Protein AF-A0A7C4FLY4-F1 (afdb_monomer_lite)

Structure (mmCIF, N/CA/C/O backbone):
data_AF-A0A7C4FLY4-F1
#
_entry.id   AF-A0A7C4FLY4-F1
#
loop_
_atom_site.group_PDB
_atom_site.id
_atom_site.type_symbol
_atom_site.label_atom_id
_atom_site.label_alt_id
_atom_site.label_comp_id
_atom_site.label_asym_id
_atom_site.label_entity_id
_atom_site.label_seq_id
_atom_site.pdbx_PDB_ins_code
_atom_site.Cartn_x
_atom_site.Cartn_y
_atom_site.Cartn_z
_atom_site.occupancy
_atom_site.B_iso_or_equiv
_atom_site.auth_seq_id
_atom_site.auth_comp_id
_atom_site.auth_asym_id
_atom_site.auth_atom_id
_atom_site.pdbx_PDB_model_num
ATOM 1 N N . MET A 1 1 ? -5.491 6.820 48.098 1.00 53.09 1 MET A N 1
ATOM 2 C CA . MET A 1 1 ? -6.707 6.145 47.594 1.00 53.09 1 MET A CA 1
ATOM 3 C C . MET A 1 1 ? -6.261 4.944 46.756 1.00 53.09 1 MET A C 1
ATOM 5 O O . MET A 1 1 ? -5.871 5.127 45.612 1.00 53.09 1 MET A O 1
ATOM 9 N N . ARG A 1 2 ? -6.154 3.743 47.349 1.00 59.72 2 ARG A N 1
ATOM 10 C CA . ARG A 1 2 ? -5.756 2.526 46.614 1.00 59.72 2 ARG A CA 1
ATOM 11 C C . ARG A 1 2 ? -6.978 2.010 45.859 1.00 59.72 2 ARG A C 1
ATOM 13 O O . ARG A 1 2 ? -7.892 1.475 46.474 1.00 59.72 2 ARG A O 1
ATOM 20 N N . LEU A 1 3 ? -7.008 2.230 44.551 1.00 67.88 3 LEU A N 1
ATOM 21 C CA . LEU A 1 3 ? -8.016 1.642 43.676 1.00 67.88 3 LEU A CA 1
ATOM 22 C C . LEU A 1 3 ? -7.722 0.142 43.530 1.00 67.88 3 LEU A C 1
ATOM 24 O O . LEU A 1 3 ? -6.562 -0.246 43.386 1.00 67.88 3 LEU A O 1
ATOM 28 N N . SER A 1 4 ? -8.750 -0.700 43.646 1.00 72.88 4 SER A N 1
ATOM 29 C CA . SER A 1 4 ? -8.586 -2.155 43.602 1.00 72.88 4 SER A CA 1
ATOM 30 C C . SER A 1 4 ? -8.092 -2.605 42.216 1.00 72.88 4 SER A C 1
ATOM 32 O O . SER A 1 4 ? -8.499 -2.026 41.205 1.00 72.88 4 SER A O 1
ATOM 34 N N . PRO A 1 5 ? -7.229 -3.633 42.128 1.00 74.75 5 PRO A N 1
ATOM 35 C CA . PRO A 1 5 ? -6.683 -4.106 40.851 1.00 74.75 5 PRO A CA 1
ATOM 36 C C . PRO A 1 5 ? -7.776 -4.526 39.851 1.00 74.75 5 PRO A C 1
ATOM 38 O O . PRO A 1 5 ? -7.625 -4.325 38.650 1.00 74.75 5 PRO A O 1
ATOM 41 N N . THR A 1 6 ? -8.923 -5.007 40.336 1.00 75.75 6 THR A N 1
ATOM 42 C CA . THR A 1 6 ? -10.089 -5.352 39.507 1.00 75.75 6 THR A CA 1
ATOM 43 C C . THR A 1 6 ? -10.718 -4.134 38.818 1.00 75.75 6 THR A C 1
ATOM 45 O O . THR A 1 6 ? -11.145 -4.235 37.671 1.00 75.75 6 THR A O 1
ATOM 48 N N . TYR A 1 7 ? -10.750 -2.967 39.473 1.00 77.19 7 TYR A N 1
ATOM 49 C CA . TYR A 1 7 ? -11.292 -1.730 38.890 1.00 77.19 7 TYR A CA 1
ATOM 50 C C . TYR A 1 7 ? -10.457 -1.237 37.695 1.00 77.19 7 TYR A C 1
ATOM 52 O O . TYR A 1 7 ? -11.015 -0.726 36.725 1.00 77.19 7 TYR A O 1
ATOM 60 N N . LEU A 1 8 ? -9.131 -1.408 37.752 1.00 77.88 8 LEU A N 1
ATOM 61 C CA . LEU A 1 8 ? -8.223 -1.018 36.671 1.00 77.88 8 LEU A CA 1
ATOM 62 C C . LEU A 1 8 ? -8.476 -1.866 35.418 1.00 77.88 8 LEU A C 1
ATOM 64 O O . LEU A 1 8 ? -8.709 -1.305 34.352 1.00 77.88 8 LEU A O 1
ATOM 68 N N . LEU A 1 9 ? -8.579 -3.193 35.566 1.00 82.62 9 LEU A N 1
ATOM 69 C CA . LEU A 1 9 ? -8.842 -4.094 34.436 1.00 82.62 9 LEU A CA 1
ATOM 70 C C . LEU A 1 9 ? -10.172 -3.806 33.725 1.00 82.62 9 LEU A C 1
ATOM 72 O O . LEU A 1 9 ? -10.224 -3.777 32.496 1.00 82.62 9 LEU A O 1
ATOM 76 N N . PHE A 1 10 ? -11.249 -3.556 34.476 1.00 86.75 10 PHE A N 1
ATOM 77 C CA . PHE A 1 10 ? -12.541 -3.201 33.876 1.00 86.75 10 PHE A CA 1
ATOM 78 C C . PHE A 1 10 ? -12.496 -1.853 33.149 1.00 86.75 10 PHE A C 1
ATOM 80 O O . PHE A 1 10 ? -13.092 -1.708 32.080 1.00 86.75 10 PHE A O 1
ATOM 87 N N . LYS A 1 11 ? -11.770 -0.872 33.695 1.00 88.25 11 LYS A N 1
ATOM 88 C CA . LYS A 1 11 ? -11.591 0.438 33.061 1.00 88.25 11 LYS A CA 1
ATOM 89 C C . LYS A 1 11 ? -10.836 0.321 31.735 1.00 88.25 11 LYS A C 1
ATOM 91 O O . LYS A 1 11 ? -11.252 0.939 30.753 1.00 88.25 11 LYS A O 1
ATOM 96 N N . ASP A 1 12 ? -9.778 -0.482 31.685 1.00 88.94 12 ASP A N 1
ATOM 97 C CA . ASP A 1 12 ? -8.986 -0.691 30.468 1.00 88.94 12 ASP A CA 1
ATOM 98 C C . ASP A 1 12 ? -9.791 -1.429 29.385 1.00 88.94 12 ASP A C 1
ATOM 100 O O . ASP A 1 12 ? -9.770 -1.033 28.217 1.00 88.94 12 ASP A O 1
ATOM 104 N N . LEU A 1 13 ? -10.594 -2.428 29.775 1.00 92.25 13 LEU A N 1
ATOM 105 C CA . LEU A 1 13 ? -11.471 -3.161 28.857 1.00 92.25 13 LEU A CA 1
ATOM 106 C C . LEU A 1 13 ? -12.540 -2.253 28.227 1.00 92.25 13 LEU A C 1
ATOM 108 O O . LEU A 1 13 ? -12.731 -2.262 27.009 1.00 92.25 13 LEU A 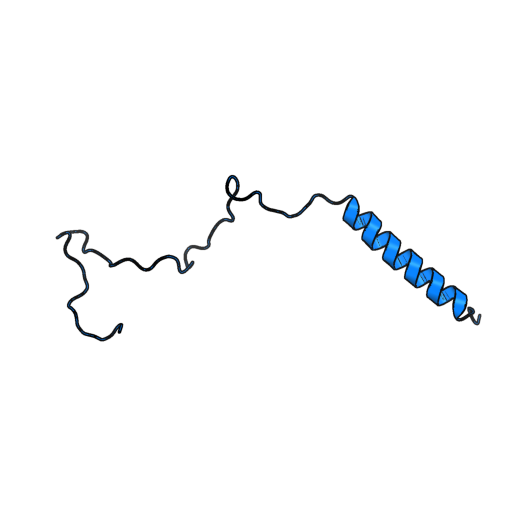O 1
ATOM 112 N N . ILE A 1 14 ? -13.210 -1.432 29.044 1.00 94.00 14 ILE A N 1
ATOM 113 C CA . ILE A 1 14 ? -14.215 -0.469 28.568 1.00 94.00 14 ILE A CA 1
ATOM 114 C C . ILE A 1 14 ? -13.566 0.572 27.652 1.00 94.00 14 ILE A C 1
ATOM 116 O O . ILE A 1 14 ? -14.136 0.940 26.625 1.00 94.00 14 ILE A O 1
ATOM 120 N N . THR A 1 15 ? -12.355 1.020 27.987 1.00 91.06 15 THR A N 1
ATOM 121 C CA . THR A 1 15 ? -11.616 1.990 27.171 1.00 91.06 15 THR A CA 1
ATOM 122 C C . THR A 1 15 ? -11.264 1.408 25.799 1.00 91.06 15 THR A C 1
ATOM 124 O O . THR A 1 15 ? -11.477 2.071 24.783 1.00 91.06 15 THR A O 1
ATOM 127 N N . GLY A 1 16 ? -10.809 0.152 25.740 1.00 93.38 16 GLY A N 1
ATOM 128 C CA . GLY A 1 16 ? -10.563 -0.560 24.483 1.00 93.38 16 GLY A CA 1
ATOM 129 C C . GLY A 1 16 ? -11.826 -0.710 23.628 1.00 93.38 16 GLY A C 1
ATOM 130 O O . GLY A 1 16 ? -11.809 -0.395 22.437 1.00 93.38 16 GLY A O 1
ATOM 131 N N . LEU A 1 17 ? -12.945 -1.105 24.242 1.00 95.19 17 LEU A N 1
ATOM 132 C CA . LEU A 1 17 ? -14.234 -1.250 23.556 1.00 95.19 17 LEU A CA 1
ATOM 133 C C . LEU A 1 17 ? -14.772 0.090 23.024 1.00 95.19 17 LEU A C 1
ATOM 135 O O . LEU A 1 17 ? -15.371 0.148 21.953 1.00 95.19 17 LEU A O 1
ATOM 139 N N . LEU A 1 18 ? -14.527 1.195 23.730 1.00 95.69 18 LEU A N 1
ATOM 140 C CA . LEU A 1 18 ? -14.921 2.522 23.262 1.00 95.69 18 LEU A CA 1
ATOM 141 C C . LEU A 1 18 ? -14.155 2.924 21.989 1.00 95.69 18 LEU A C 1
ATOM 143 O O . LEU A 1 18 ? -14.721 3.550 21.091 1.00 95.69 18 LEU A O 1
ATOM 147 N N . ILE A 1 19 ? -12.877 2.548 21.882 1.00 95.06 19 ILE A N 1
ATOM 148 C CA . ILE A 1 19 ? -12.048 2.816 20.697 1.00 95.06 19 ILE A CA 1
ATOM 149 C C . ILE A 1 19 ? -12.528 1.990 19.500 1.00 95.06 19 ILE A C 1
ATOM 151 O O . ILE A 1 19 ? -12.625 2.529 18.389 1.00 95.06 19 ILE A O 1
ATOM 155 N N . THR A 1 20 ? -12.855 0.711 19.707 1.00 94.19 20 THR A N 1
ATOM 156 C CA . THR A 1 20 ? -13.383 -0.147 18.635 1.00 94.19 20 THR A CA 1
ATOM 157 C C . THR A 1 20 ? -14.741 0.358 18.161 1.00 94.19 20 THR A C 1
ATOM 159 O O . THR A 1 20 ? -14.919 0.552 16.959 1.00 94.19 20 THR A O 1
ATOM 162 N N . LEU A 1 21 ? -15.645 0.704 19.083 1.00 95.50 21 LEU A N 1
ATOM 163 C CA . LEU A 1 21 ? -16.952 1.277 18.763 1.00 95.50 21 LEU A CA 1
ATOM 164 C C . LEU A 1 21 ? -16.813 2.596 17.988 1.00 95.50 21 LEU A C 1
ATOM 166 O O . LEU A 1 21 ? -17.452 2.791 16.956 1.00 95.50 21 LEU A O 1
ATOM 170 N N . ARG A 1 22 ? -15.913 3.487 18.419 1.00 94.25 22 ARG A N 1
ATOM 171 C CA . ARG A 1 22 ? -15.637 4.747 17.713 1.00 94.25 22 ARG A CA 1
ATOM 172 C C . ARG A 1 22 ? -15.091 4.519 16.304 1.00 94.25 22 ARG A C 1
ATOM 174 O O . ARG A 1 22 ? -15.356 5.324 15.416 1.00 94.25 22 ARG A O 1
ATOM 181 N N . THR A 1 23 ? -14.297 3.473 16.099 1.00 93.88 23 THR A N 1
ATOM 182 C CA . THR A 1 23 ? -13.707 3.147 14.793 1.00 93.88 23 THR A CA 1
ATOM 183 C C . THR A 1 23 ? -14.713 2.460 13.875 1.00 93.88 23 THR A C 1
ATOM 185 O O . THR A 1 23 ? -14.710 2.739 12.682 1.00 93.88 23 THR A O 1
ATOM 188 N N . PHE A 1 24 ? -15.633 1.665 14.424 1.00 93.62 24 PHE A N 1
ATOM 189 C CA . PHE A 1 24 ? -16.715 1.019 13.679 1.00 93.62 24 PHE A CA 1
ATOM 190 C C . PHE A 1 24 ? -17.623 2.024 12.954 1.00 93.62 24 PHE A C 1
ATOM 192 O O . PHE A 1 24 ? -18.009 1.800 11.813 1.00 93.62 24 PHE A O 1
ATOM 199 N N . PHE A 1 25 ? -17.908 3.172 13.578 1.00 95.00 25 PHE A N 1
ATOM 200 C CA . PHE A 1 25 ? -18.708 4.236 12.960 1.00 95.00 25 PHE A CA 1
ATOM 201 C C . PHE A 1 25 ? -17.921 5.158 12.012 1.00 95.00 25 PHE A C 1
ATOM 203 O O . PHE A 1 25 ? -18.499 6.080 11.430 1.00 95.00 25 PHE A O 1
ATOM 210 N N . ARG A 1 26 ? -16.605 4.966 11.844 1.00 93.81 26 ARG A N 1
ATOM 211 C CA . ARG A 1 26 ? -15.826 5.740 10.868 1.00 93.81 26 ARG A CA 1
ATOM 212 C C . ARG A 1 26 ? -16.018 5.179 9.466 1.00 93.81 26 ARG A C 1
ATOM 214 O O . ARG A 1 26 ? -16.211 3.985 9.270 1.00 93.81 26 ARG A O 1
ATOM 221 N N . ARG A 1 27 ? -15.928 6.062 8.470 1.00 90.00 27 ARG A N 1
ATOM 222 C CA . ARG A 1 27 ? -15.968 5.654 7.062 1.00 90.00 27 ARG A CA 1
ATOM 223 C C . ARG A 1 27 ? -14.769 4.745 6.747 1.00 90.00 27 ARG A C 1
ATOM 225 O O . ARG A 1 27 ? -13.664 5.055 7.203 1.00 90.00 27 ARG A O 1
ATOM 232 N N . PRO A 1 28 ? -14.959 3.661 5.974 1.00 88.12 28 PRO A N 1
ATOM 233 C CA . PRO A 1 28 ? -13.862 2.789 5.579 1.00 88.12 28 PRO A CA 1
ATOM 234 C C . PRO A 1 28 ? -12.874 3.550 4.689 1.00 88.12 28 PRO A C 1
ATOM 236 O O . PRO A 1 28 ? -13.274 4.290 3.793 1.00 88.12 28 PRO A O 1
ATOM 239 N N . VAL A 1 29 ? -11.578 3.340 4.917 1.00 89.56 29 VAL A N 1
ATOM 240 C CA . VAL A 1 29 ? -10.482 3.952 4.137 1.00 89.56 29 VAL A CA 1
ATOM 241 C C . VAL A 1 29 ? -10.066 3.088 2.935 1.00 89.56 29 VAL A C 1
ATOM 243 O O . VAL A 1 29 ? -8.908 3.070 2.529 1.00 89.56 29 VAL A O 1
ATOM 246 N N . THR A 1 30 ? -11.004 2.315 2.388 1.00 90.94 30 THR A N 1
ATOM 247 C CA . THR A 1 30 ? -10.758 1.340 1.316 1.00 90.94 30 THR A CA 1
ATOM 248 C C . THR A 1 30 ? -10.985 1.951 -0.063 1.00 90.94 30 THR A C 1
ATOM 250 O O . THR A 1 30 ? -11.989 2.627 -0.269 1.00 90.94 30 THR A O 1
ATOM 253 N N . VAL A 1 31 ? -10.120 1.628 -1.025 1.00 91.44 31 VAL A N 1
ATOM 254 C CA . VAL A 1 31 ? -10.283 1.987 -2.445 1.00 91.44 31 VAL A CA 1
ATOM 255 C C . V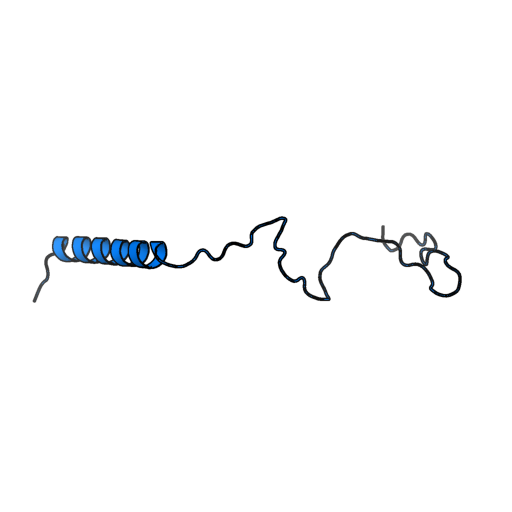AL A 1 31 ? -10.973 0.837 -3.186 1.00 91.44 31 VAL A C 1
ATOM 257 O O . VAL A 1 31 ? -10.549 -0.315 -3.057 1.00 91.44 31 VAL A O 1
ATOM 260 N N . ARG A 1 32 ? -12.031 1.114 -3.963 1.00 92.31 32 ARG A N 1
ATOM 261 C CA . ARG A 1 32 ? -12.804 0.068 -4.665 1.00 92.31 32 ARG A CA 1
ATOM 262 C C . ARG A 1 32 ? -12.158 -0.336 -5.993 1.00 92.31 32 ARG A C 1
ATOM 264 O O . ARG A 1 32 ? -12.595 0.083 -7.063 1.00 92.31 32 ARG A O 1
ATOM 271 N N . TYR A 1 33 ? -11.143 -1.192 -5.947 1.00 91.12 33 TYR A N 1
ATOM 272 C CA . TYR A 1 33 ? -10.578 -1.788 -7.164 1.00 91.12 33 TYR A CA 1
ATOM 273 C C . TYR A 1 33 ? -11.612 -2.701 -7.862 1.00 91.12 33 TYR A C 1
ATOM 275 O O . TYR A 1 33 ? -12.316 -3.431 -7.162 1.00 91.12 33 TYR A O 1
ATOM 283 N N . PRO A 1 34 ? -11.733 -2.716 -9.206 1.00 90.62 34 PRO A N 1
ATOM 284 C CA . PRO A 1 34 ? -10.927 -2.017 -10.219 1.00 90.62 34 PRO A CA 1
ATOM 285 C C . PRO A 1 34 ? -11.453 -0.631 -10.634 1.00 90.62 34 PRO A C 1
ATOM 287 O O . PRO A 1 34 ? -10.819 0.020 -11.467 1.00 90.62 34 PRO A O 1
ATOM 290 N N . HIS A 1 35 ? -12.598 -0.201 -10.095 1.00 93.38 35 HIS A N 1
ATOM 291 C CA . HIS A 1 35 ? -13.276 1.042 -10.480 1.00 93.38 35 HIS A CA 1
ATOM 292 C C . HIS A 1 35 ? -12.532 2.295 -10.005 1.00 93.38 35 HIS A C 1
ATOM 294 O O . HIS A 1 35 ? -12.432 3.274 -10.738 1.00 93.38 35 HIS A O 1
ATOM 300 N N . GLU A 1 36 ? -11.963 2.242 -8.806 1.00 91.62 36 GLU A N 1
ATOM 301 C CA . GLU A 1 36 ? -11.127 3.286 -8.230 1.00 91.62 36 GLU A CA 1
ATOM 302 C C . GLU A 1 36 ? -9.689 2.766 -8.127 1.00 91.62 36 GLU A C 1
ATOM 304 O O . GLU A 1 36 ? -9.441 1.658 -7.642 1.00 91.62 36 GLU A O 1
ATOM 309 N N . LYS A 1 37 ? -8.725 3.558 -8.606 1.00 89.75 37 LYS A N 1
ATOM 310 C CA . LYS A 1 37 ? -7.293 3.236 -8.552 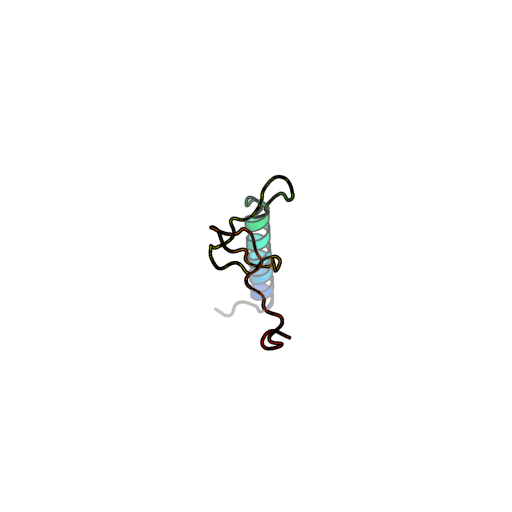1.00 89.75 37 LYS A CA 1
ATOM 311 C C . LYS A 1 37 ? -6.552 4.313 -7.777 1.00 89.75 37 LYS A C 1
ATOM 313 O O . LYS A 1 37 ? 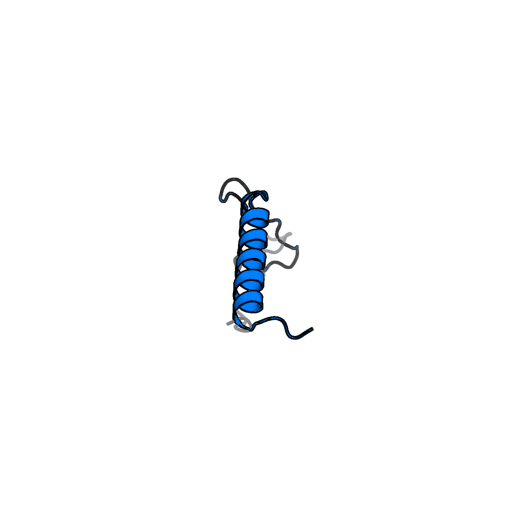-6.862 5.496 -7.891 1.00 89.75 37 LYS A O 1
ATOM 318 N N . VAL A 1 38 ? -5.551 3.890 -7.011 1.00 89.06 38 VAL A N 1
ATOM 319 C CA . VAL A 1 38 ? -4.645 4.807 -6.312 1.00 89.06 38 VAL A CA 1
ATOM 320 C C . VAL A 1 38 ? -3.807 5.559 -7.346 1.00 89.06 38 VAL A C 1
ATOM 322 O O . VAL A 1 38 ? -3.345 4.967 -8.323 1.00 89.06 38 VAL A O 1
ATOM 325 N N . GLN A 1 39 ? -3.611 6.861 -7.134 1.00 90.44 39 GLN A N 1
ATOM 326 C CA . GLN A 1 39 ? -2.722 7.661 -7.973 1.00 90.44 39 GLN A CA 1
ATOM 327 C C . GLN A 1 39 ? -1.279 7.188 -7.775 1.00 90.44 39 GLN A C 1
ATOM 329 O O . GLN A 1 39 ? -0.786 7.122 -6.649 1.00 90.44 39 GLN A O 1
ATOM 334 N N . VAL A 1 40 ? -0.610 6.832 -8.870 1.00 90.62 40 VAL A N 1
ATOM 335 C CA . VAL A 1 40 ? 0.796 6.419 -8.846 1.00 90.62 40 VAL A CA 1
ATOM 336 C C . VAL A 1 40 ? 1.707 7.637 -8.959 1.00 90.62 40 VAL A C 1
ATOM 338 O O . VAL A 1 40 ? 1.418 8.577 -9.696 1.00 90.62 40 VAL A O 1
ATOM 341 N N . PHE A 1 41 ? 2.824 7.616 -8.233 1.00 92.06 41 PHE A N 1
ATOM 342 C CA . PHE A 1 41 ? 3.859 8.642 -8.353 1.00 92.06 41 PHE A CA 1
ATOM 343 C C . PHE A 1 41 ? 4.566 8.560 -9.712 1.00 92.06 41 PHE A C 1
ATOM 345 O O . PHE A 1 41 ? 4.661 7.482 -10.298 1.00 92.06 41 PHE A O 1
ATOM 352 N N . LEU A 1 42 ? 5.143 9.676 -10.175 1.00 90.88 42 LEU A N 1
ATOM 353 C CA . LEU A 1 42 ? 5.875 9.736 -11.450 1.00 90.88 42 LEU A CA 1
ATOM 354 C C . LEU A 1 42 ? 7.033 8.725 -11.521 1.00 90.88 42 LEU A C 1
ATOM 356 O O . LEU A 1 42 ? 7.288 8.139 -12.566 1.00 90.88 42 LEU A O 1
ATOM 360 N N . SER A 1 43 ? 7.700 8.478 -10.393 1.00 90.69 43 SER A N 1
ATOM 361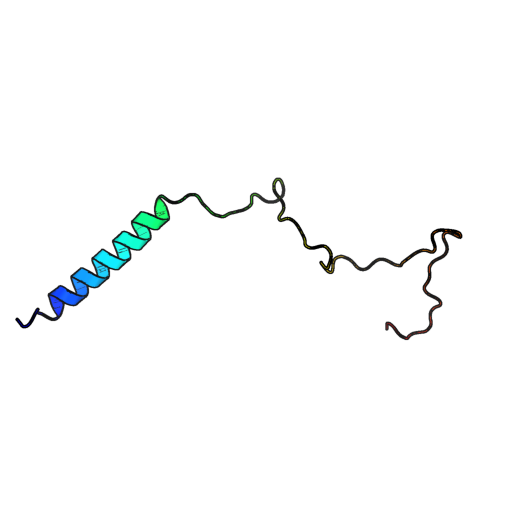 C CA . SER A 1 43 ? 8.817 7.529 -10.290 1.00 90.69 43 SER A CA 1
ATOM 362 C C . SER A 1 43 ? 8.379 6.076 -10.060 1.00 90.69 43 SER A C 1
ATOM 364 O O . SER A 1 43 ? 9.202 5.240 -9.677 1.00 90.69 43 SER A O 1
ATOM 366 N N . PHE A 1 44 ? 7.093 5.753 -10.230 1.00 94.00 44 PHE A N 1
ATOM 367 C CA . PHE A 1 44 ? 6.601 4.390 -10.065 1.00 94.00 44 PHE A CA 1
ATOM 368 C C . PHE A 1 44 ? 7.228 3.453 -11.106 1.00 94.00 44 PHE A C 1
ATOM 370 O O . PHE A 1 44 ? 7.130 3.664 -12.315 1.00 94.00 44 PHE A O 1
ATOM 377 N N . ARG A 1 45 ? 7.867 2.382 -10.628 1.00 91.94 45 ARG A N 1
ATOM 378 C CA . ARG A 1 45 ? 8.491 1.365 -11.479 1.00 91.94 45 ARG A CA 1
ATOM 379 C C . ARG A 1 45 ? 7.442 0.336 -11.892 1.00 91.94 45 ARG A C 1
ATOM 381 O O . ARG A 1 45 ? 7.122 -0.572 -11.131 1.00 91.94 45 ARG A O 1
ATOM 388 N N . GLY A 1 46 ? 6.884 0.526 -13.083 1.00 91.12 46 GLY A N 1
ATOM 389 C CA . GLY A 1 46 ? 5.894 -0.370 -13.675 1.00 91.12 46 GLY A CA 1
ATOM 390 C C . GLY A 1 46 ? 6.510 -1.505 -14.495 1.00 91.12 46 GLY A C 1
ATOM 391 O O . GLY A 1 46 ? 7.614 -1.984 -14.245 1.00 91.12 46 GLY A O 1
ATOM 392 N N . ARG A 1 47 ? 5.768 -1.936 -15.515 1.00 91.75 47 ARG A N 1
ATOM 393 C CA . ARG A 1 47 ? 6.228 -2.934 -16.483 1.00 91.75 47 ARG A CA 1
ATOM 394 C C . ARG A 1 47 ? 7.402 -2.380 -17.295 1.00 91.75 47 ARG A C 1
ATOM 396 O O . ARG A 1 47 ? 7.299 -1.300 -17.869 1.00 91.75 47 ARG A O 1
ATOM 403 N N . HIS A 1 48 ? 8.477 -3.157 -17.386 1.00 90.44 48 HIS A N 1
ATOM 404 C CA . HIS A 1 48 ? 9.604 -2.849 -18.261 1.00 90.44 48 HIS A CA 1
ATOM 405 C C . HIS A 1 48 ? 9.158 -2.885 -19.728 1.00 90.44 48 HIS A C 1
ATOM 407 O O . HIS A 1 48 ? 8.520 -3.843 -20.167 1.00 90.44 48 HIS A O 1
ATOM 413 N N . ALA A 1 49 ? 9.511 -1.843 -20.474 1.00 90.81 49 ALA A N 1
ATOM 414 C CA . ALA A 1 49 ? 9.296 -1.739 -21.909 1.00 90.81 49 ALA A CA 1
ATOM 415 C C . ALA A 1 49 ? 10.577 -1.217 -22.566 1.00 90.81 49 ALA A C 1
ATOM 417 O O . ALA A 1 49 ? 11.320 -0.435 -21.970 1.00 90.81 49 ALA A O 1
ATOM 418 N N . MET A 1 50 ? 10.849 -1.673 -23.787 1.00 90.12 50 MET A N 1
ATOM 419 C CA . MET A 1 50 ? 12.013 -1.219 -24.535 1.00 90.12 50 MET A CA 1
ATOM 420 C C . MET A 1 50 ? 11.779 0.209 -25.025 1.00 90.12 50 MET A C 1
ATOM 422 O O . MET A 1 50 ? 10.772 0.490 -25.671 1.00 90.12 50 MET A O 1
ATOM 426 N N . VAL A 1 51 ? 12.714 1.106 -24.716 1.00 89.25 51 VAL A N 1
ATOM 427 C CA . VAL A 1 51 ? 12.650 2.490 -25.191 1.00 89.25 51 VAL A CA 1
ATOM 428 C C . VAL A 1 51 ? 12.966 2.519 -26.684 1.00 89.25 51 VAL A C 1
ATOM 430 O O . VAL A 1 51 ? 13.953 1.931 -27.137 1.00 89.25 51 VAL A O 1
ATOM 433 N N . VAL A 1 52 ? 12.117 3.212 -27.433 1.00 91.94 52 VAL A N 1
ATOM 434 C CA . VAL A 1 52 ? 12.226 3.403 -28.880 1.00 91.94 52 VAL A CA 1
ATOM 435 C C . VAL A 1 52 ? 12.716 4.821 -29.154 1.00 91.94 52 VAL A C 1
ATOM 437 O O . VAL A 1 52 ? 12.376 5.747 -28.417 1.00 91.94 52 VAL A O 1
ATOM 440 N N . GLU A 1 53 ? 13.531 4.994 -30.192 1.00 90.50 53 GLU A N 1
ATOM 441 C CA . GLU A 1 53 ? 13.953 6.322 -30.632 1.00 90.50 53 GLU A CA 1
ATOM 442 C C . GLU A 1 53 ? 12.784 7.063 -31.311 1.00 90.50 53 GLU A C 1
ATOM 444 O O . GLU A 1 53 ? 12.222 6.514 -32.266 1.00 90.50 53 GLU A O 1
ATOM 449 N N . PRO A 1 54 ? 12.416 8.288 -30.880 1.00 88.31 54 PRO A N 1
ATOM 450 C CA . PRO A 1 54 ? 11.296 9.042 -31.449 1.00 88.31 54 PRO A CA 1
ATOM 451 C C . PRO A 1 54 ? 11.415 9.304 -32.955 1.00 88.31 54 PRO A C 1
ATOM 453 O O . PRO A 1 54 ? 10.393 9.349 -33.632 1.00 88.31 54 PRO A O 1
ATOM 456 N N . GLU A 1 55 ? 12.631 9.449 -33.491 1.00 90.44 55 GLU A N 1
ATOM 457 C CA . GLU A 1 55 ? 12.815 9.839 -34.897 1.00 90.44 55 GLU A CA 1
ATOM 458 C C . GLU A 1 55 ? 12.845 8.662 -35.876 1.00 90.44 55 GLU A C 1
ATOM 460 O O . GLU A 1 55 ? 12.370 8.769 -37.002 1.00 90.44 55 GLU A O 1
ATOM 465 N N . THR A 1 56 ? 13.411 7.521 -35.475 1.00 89.31 56 THR A N 1
ATOM 466 C CA . THR A 1 56 ? 13.610 6.369 -36.379 1.00 89.31 56 THR A CA 1
ATOM 467 C C . THR A 1 56 ? 12.665 5.205 -36.082 1.00 89.31 56 THR A C 1
ATOM 469 O O . THR A 1 56 ? 12.579 4.271 -36.875 1.00 89.31 56 THR A O 1
ATOM 472 N N . GLY A 1 57 ? 12.005 5.192 -34.917 1.00 88.31 57 GLY A N 1
ATOM 473 C CA . GLY A 1 57 ? 11.161 4.071 -34.489 1.00 88.31 57 GLY A CA 1
ATOM 474 C C . GLY A 1 57 ? 11.934 2.779 -34.184 1.00 88.31 57 GLY A C 1
ATOM 475 O O . GLY A 1 57 ? 11.329 1.736 -33.942 1.00 88.31 57 GLY A O 1
ATOM 476 N N . LYS A 1 58 ? 13.274 2.821 -34.185 1.00 89.62 58 LYS A N 1
ATOM 477 C CA . LYS A 1 58 ? 14.140 1.681 -33.855 1.00 89.62 58 LYS A CA 1
ATOM 478 C C . LYS A 1 58 ? 14.320 1.553 -32.336 1.00 89.62 58 LYS A C 1
ATOM 480 O O . LYS A 1 58 ? 14.339 2.570 -31.636 1.00 89.62 58 LYS A O 1
ATOM 485 N N . PRO A 1 59 ? 14.483 0.330 -31.805 1.00 90.69 59 PRO A N 1
ATOM 486 C CA . PRO A 1 59 ? 14.793 0.135 -30.393 1.00 90.69 59 PRO A CA 1
ATOM 487 C C . PRO A 1 59 ? 16.169 0.712 -30.034 1.00 90.69 59 PRO A C 1
ATOM 489 O O . PRO A 1 59 ? 17.120 0.569 -30.798 1.00 90.69 59 PRO A O 1
ATOM 492 N N . ARG A 1 60 ? 16.305 1.298 -28.836 1.00 89.94 60 ARG A N 1
ATOM 493 C CA . ARG A 1 60 ? 17.604 1.788 -28.322 1.00 89.94 60 ARG A CA 1
ATOM 494 C C . ARG A 1 60 ? 18.565 0.676 -27.899 1.00 89.94 60 ARG A C 1
ATOM 496 O O . ARG A 1 60 ? 19.757 0.915 -27.729 1.00 89.94 60 ARG A O 1
ATOM 503 N N . CYS A 1 61 ? 18.053 -0.529 -27.667 1.00 91.31 61 CYS A N 1
ATOM 504 C CA . CYS A 1 61 ? 18.873 -1.664 -27.265 1.00 91.31 61 CYS 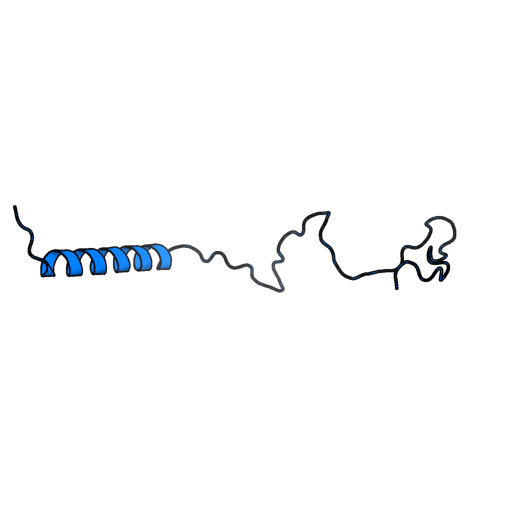A CA 1
ATOM 505 C C . CYS A 1 61 ? 19.743 -2.145 -28.438 1.00 91.31 61 CYS A C 1
ATOM 507 O O . CYS A 1 61 ? 19.218 -2.499 -29.488 1.00 91.31 61 CYS A O 1
ATOM 509 N N . VAL A 1 62 ? 21.061 -2.222 -28.226 1.00 92.69 62 VAL A N 1
ATOM 510 C CA . VAL A 1 62 ? 22.047 -2.743 -29.199 1.00 92.69 62 VAL A CA 1
ATOM 511 C C . VAL A 1 62 ? 22.584 -4.129 -28.822 1.00 92.69 62 VAL A C 1
ATOM 513 O O . VAL A 1 62 ? 23.638 -4.534 -29.295 1.00 92.69 62 VAL A O 1
ATOM 516 N N . ALA A 1 63 ? 21.900 -4.839 -27.919 1.00 93.06 63 ALA A N 1
ATOM 517 C CA . ALA A 1 63 ? 22.347 -6.125 -27.374 1.00 93.06 63 ALA A CA 1
ATOM 518 C C . ALA A 1 63 ? 23.758 -6.080 -26.741 1.00 93.06 63 ALA A C 1
ATOM 520 O O . ALA A 1 63 ? 24.549 -7.007 -26.874 1.00 93.06 63 ALA A O 1
ATOM 521 N N . CYS A 1 64 ? 24.071 -5.010 -26.000 1.00 94.75 64 CYS A N 1
ATOM 522 C CA . CYS A 1 64 ? 25.372 -4.834 -25.340 1.00 94.75 64 CYS A CA 1
ATOM 523 C C . CYS A 1 64 ? 25.595 -5.705 -24.089 1.00 94.75 64 CYS A C 1
ATOM 525 O O . CYS A 1 64 ? 26.659 -5.606 -23.487 1.00 94.75 64 CYS A O 1
ATOM 527 N N . LEU A 1 65 ? 24.593 -6.489 -23.665 1.00 90.62 65 LEU A N 1
ATOM 528 C CA . LEU A 1 65 ? 24.642 -7.364 -22.481 1.00 90.62 65 LEU A CA 1
ATOM 529 C C . LEU A 1 65 ? 25.009 -6.652 -21.160 1.00 90.62 65 LEU A C 1
ATOM 531 O O . LEU A 1 65 ? 25.516 -7.267 -20.232 1.00 90.62 65 LEU A O 1
ATOM 535 N N . LYS A 1 66 ? 24.759 -5.339 -21.049 1.00 93.44 66 LYS A N 1
ATOM 536 C CA . LYS A 1 66 ? 24.995 -4.578 -19.803 1.00 93.44 66 LYS A CA 1
ATOM 537 C C . LYS A 1 66 ? 23.808 -4.579 -18.839 1.00 93.44 66 LYS A C 1
ATOM 539 O O . LYS A 1 66 ? 23.978 -4.257 -17.670 1.00 93.44 66 LYS A O 1
ATOM 544 N N . CYS A 1 67 ? 22.607 -4.845 -19.352 1.00 89.50 67 CYS A N 1
ATOM 545 C CA . CYS A 1 67 ? 21.361 -4.860 -18.578 1.00 89.50 67 CYS A CA 1
ATOM 546 C C . CYS A 1 67 ? 20.884 -6.279 -18.228 1.00 89.50 67 CYS A C 1
ATOM 548 O O . CYS A 1 67 ? 19.873 -6.397 -17.539 1.00 89.50 67 CYS A O 1
ATOM 550 N N . SER A 1 68 ? 21.548 -7.312 -18.768 1.00 77.75 68 SER A N 1
ATOM 551 C CA . SER A 1 68 ? 21.380 -8.715 -18.363 1.00 77.75 68 SER A CA 1
ATOM 552 C C . SER A 1 68 ? 21.938 -8.954 -16.971 1.00 77.75 68 SER A C 1
ATOM 554 O O . SER A 1 68 ? 22.987 -8.335 -16.683 1.00 77.75 68 SER A O 1
#

Foldseek 3Di:
DDDDPVVVVVVVVVVVVVVVVVVVPDDDPDADPPVGDDDDDPPDDDDDDFDADPPPRHTPDPPPPPVD

Radius of gyration: 28.65 Å; chains: 1; bounding box: 44×19×84 Å

Sequence (68 aa):
MRLSPTYLLFKDLITGLLITLRTFFRRPVTVRYPHEKVQVFLSFRGRHAMVVEPETGKPRCVACLKCS

pLDDT: mean 88.63, std 7.93, range [53.09, 95.69]

Secondary structure (DSSP, 8-state):
----HHHHHHHHHHHHHHHHHHHHTSPP----TTTS-PPPPTT---S----B-TTT--BS----SS--